Protein AF-A0A3S0F2X6-F1 (afdb_monomer_lite)

Secondary structure (DSSP, 8-state):
-HHHHHHHHHHHHHHTT--HHHHHHHHHHHHHHHHHHHHHHHHHHHHHHHHHHHHHTTT--HHHHHHHHHHHHHHHHHHIIIIIIHHHHHHHTTTTTT-HHHHHHHHHHHHHHHHHHHHHHHHHHHHHHGGGGS------

Structure (mmCIF, N/CA/C/O backbone):
data_AF-A0A3S0F2X6-F1
#
_entry.id   AF-A0A3S0F2X6-F1
#
loop_
_atom_site.group_PDB
_atom_site.id
_atom_site.type_symbol
_atom_site.label_atom_id
_atom_site.label_alt_id
_atom_site.label_comp_id
_atom_site.label_asym_id
_atom_site.label_entity_id
_atom_site.label_seq_id
_atom_site.pdbx_PDB_ins_code
_atom_site.Cartn_x
_atom_site.Cartn_y
_atom_site.Cartn_z
_atom_site.occupancy
_atom_site.B_iso_or_equiv
_atom_site.auth_seq_id
_atom_site.auth_comp_id
_atom_site.auth_asym_id
_atom_site.auth_atom_id
_atom_site.pdbx_PDB_model_num
ATOM 1 N N . MET A 1 1 ? -11.491 -1.424 -9.162 1.00 35.75 1 MET A N 1
ATOM 2 C CA . MET A 1 1 ? -12.808 -1.446 -8.481 1.00 35.75 1 MET A CA 1
ATOM 3 C C . MET A 1 1 ? -12.723 -1.666 -6.968 1.00 35.75 1 MET A C 1
ATOM 5 O O . MET A 1 1 ? -13.351 -0.893 -6.265 1.00 35.75 1 MET A O 1
ATOM 9 N N . ILE A 1 2 ? -11.942 -2.626 -6.446 1.00 36.25 2 ILE A N 1
ATOM 10 C CA . ILE A 1 2 ? -11.883 -2.947 -4.993 1.00 36.25 2 ILE A CA 1
ATOM 11 C C . ILE A 1 2 ? -11.462 -1.747 -4.126 1.00 36.25 2 ILE A C 1
ATOM 13 O O . ILE A 1 2 ? -12.104 -1.409 -3.144 1.00 36.25 2 ILE A O 1
ATOM 17 N N . VAL A 1 3 ? -10.424 -1.044 -4.554 1.00 40.50 3 VAL A N 1
ATOM 18 C CA . VAL A 1 3 ? -9.932 0.209 -3.970 1.00 40.50 3 VAL A CA 1
ATOM 19 C C . VAL A 1 3 ? -11.003 1.286 -3.812 1.00 40.50 3 VAL A C 1
ATOM 21 O O . VAL A 1 3 ? -11.145 1.914 -2.766 1.00 40.50 3 VAL A O 1
ATOM 24 N N . PHE A 1 4 ? -11.719 1.527 -4.910 1.00 41.69 4 PHE A N 1
ATOM 25 C CA . PHE A 1 4 ? -12.710 2.582 -4.989 1.00 41.69 4 PHE A CA 1
ATOM 26 C C . PHE A 1 4 ? -13.882 2.183 -4.099 1.00 41.69 4 PHE A C 1
ATOM 28 O O . PHE A 1 4 ? -14.366 3.006 -3.336 1.00 41.69 4 PHE A O 1
ATOM 35 N N . ALA A 1 5 ? -14.243 0.895 -4.085 1.00 41.25 5 ALA A N 1
ATOM 36 C CA . ALA A 1 5 ? -15.240 0.352 -3.177 1.00 41.25 5 ALA A CA 1
ATOM 37 C C . ALA A 1 5 ? -14.876 0.599 -1.705 1.00 41.25 5 ALA A C 1
ATOM 39 O O . ALA A 1 5 ? -15.726 1.074 -0.972 1.00 41.25 5 ALA A O 1
ATOM 40 N N . VAL A 1 6 ? -13.629 0.394 -1.270 1.00 49.16 6 VAL A N 1
ATOM 41 C CA . VAL A 1 6 ? -13.231 0.604 0.137 1.00 49.16 6 VAL A CA 1
ATOM 42 C C . VAL A 1 6 ? -13.306 2.078 0.563 1.00 49.16 6 VAL A C 1
ATOM 44 O O . VAL A 1 6 ? -13.869 2.378 1.615 1.00 49.16 6 VAL A O 1
ATOM 47 N N . ILE A 1 7 ? -12.810 3.008 -0.262 1.00 52.78 7 ILE A N 1
ATOM 48 C CA . ILE A 1 7 ? -12.891 4.456 0.025 1.00 52.78 7 ILE A CA 1
ATOM 49 C C . ILE A 1 7 ? -14.352 4.934 0.008 1.00 52.78 7 ILE A C 1
ATOM 51 O O . ILE A 1 7 ? -14.772 5.728 0.852 1.00 52.78 7 ILE A O 1
ATOM 55 N N . THR A 1 8 ? -15.149 4.418 -0.930 1.00 51.25 8 THR A N 1
ATOM 56 C CA . THR A 1 8 ? -16.564 4.789 -1.069 1.00 51.25 8 THR A CA 1
ATOM 57 C C . THR A 1 8 ? -17.417 4.169 0.042 1.00 51.25 8 THR A C 1
ATOM 59 O O . THR A 1 8 ? -18.342 4.818 0.511 1.00 51.25 8 THR A O 1
ATOM 62 N N . LEU A 1 9 ? -17.089 2.968 0.534 1.00 53.81 9 LEU A N 1
ATOM 63 C CA . LEU A 1 9 ? -17.823 2.281 1.605 1.00 53.81 9 LEU A CA 1
ATOM 64 C C . LEU A 1 9 ? -17.685 2.980 2.962 1.00 53.81 9 LEU A C 1
ATOM 66 O O . LEU A 1 9 ? -18.666 3.062 3.695 1.00 53.81 9 LEU A O 1
ATOM 70 N N . VAL A 1 10 ? -16.512 3.531 3.292 1.00 53.34 10 VAL A N 1
ATOM 71 C CA . VAL A 1 10 ? -16.318 4.270 4.554 1.00 53.34 10 VAL A CA 1
ATOM 72 C C . VAL A 1 10 ? -17.007 5.636 4.512 1.00 53.34 10 VAL A C 1
ATOM 74 O O . VAL A 1 10 ? -17.666 6.020 5.482 1.00 53.34 10 VAL A O 1
ATOM 77 N N . ARG A 1 11 ? -16.924 6.352 3.380 1.00 57.66 11 ARG A N 1
ATOM 78 C CA . ARG A 1 11 ? -17.678 7.603 3.180 1.00 57.66 11 ARG A CA 1
ATOM 79 C C . ARG A 1 11 ? -19.188 7.362 3.205 1.00 57.66 11 ARG A C 1
ATOM 81 O O . ARG A 1 11 ? -19.882 8.033 3.959 1.00 57.66 11 ARG A O 1
ATOM 88 N N . ALA A 1 12 ? -19.669 6.337 2.502 1.00 56.53 12 ALA A N 1
ATOM 89 C CA . ALA A 1 12 ? -21.082 5.962 2.486 1.00 56.53 12 ALA A CA 1
ATOM 90 C C . ALA A 1 12 ? -21.596 5.492 3.861 1.00 56.53 12 ALA A C 1
ATOM 92 O O . ALA A 1 12 ? -22.743 5.757 4.208 1.00 56.53 12 ALA A O 1
ATOM 93 N N . ALA A 1 13 ? -20.772 4.815 4.672 1.00 56.06 13 ALA A N 1
ATOM 94 C CA . ALA A 1 13 ? -21.151 4.418 6.031 1.00 56.06 13 ALA A CA 1
ATOM 95 C C . ALA A 1 13 ? -21.271 5.627 6.976 1.00 56.06 13 ALA A C 1
ATOM 97 O O . ALA A 1 13 ? -22.218 5.695 7.760 1.00 56.06 13 ALA A O 1
ATOM 98 N N . LYS A 1 14 ? -20.365 6.610 6.856 1.00 59.34 14 LYS A N 1
ATOM 99 C CA . LYS A 1 14 ? -20.466 7.888 7.581 1.00 59.34 14 LYS A CA 1
ATOM 100 C C . LYS A 1 14 ? -21.695 8.696 7.165 1.00 59.34 14 LYS A C 1
ATOM 102 O O . LYS A 1 14 ? -22.380 9.228 8.031 1.00 59.34 14 LYS A O 1
ATOM 107 N N . GLU A 1 15 ? -21.997 8.755 5.870 1.00 62.97 15 GLU A N 1
ATOM 108 C CA . GLU A 1 15 ? -23.177 9.456 5.340 1.00 62.97 15 GLU A CA 1
ATOM 109 C C . GLU A 1 15 ? -24.502 8.819 5.789 1.00 62.97 15 GLU A C 1
ATOM 111 O O . GLU A 1 15 ? -25.507 9.512 5.913 1.00 62.97 15 GLU A O 1
ATOM 116 N N . LYS A 1 16 ? -24.502 7.518 6.103 1.00 62.34 16 LYS A N 1
ATOM 117 C CA . LY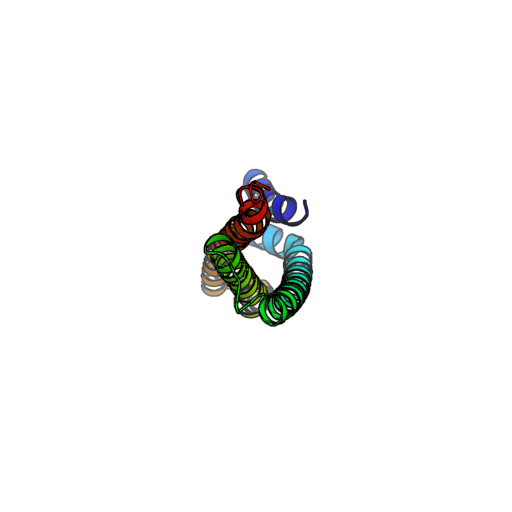S A 1 16 ? -25.659 6.791 6.651 1.00 62.34 16 LYS A CA 1
ATOM 118 C C . LYS A 1 16 ? -25.778 6.848 8.181 1.00 62.34 16 LYS A C 1
ATOM 120 O O . LYS A 1 16 ? -26.646 6.181 8.736 1.00 62.34 16 LYS A O 1
ATOM 125 N N . GLY A 1 17 ? -24.920 7.605 8.868 1.00 66.38 17 GLY A N 1
ATOM 126 C CA . GLY A 1 17 ? -24.958 7.749 10.328 1.00 66.38 17 GLY A CA 1
ATOM 127 C C . GLY A 1 17 ? -24.455 6.530 11.111 1.00 66.38 17 GLY A C 1
ATOM 128 O O . GLY A 1 17 ? -24.685 6.450 12.316 1.00 66.38 17 GLY A O 1
ATOM 129 N N . ILE A 1 18 ? -23.765 5.584 10.462 1.00 70.56 18 ILE A N 1
ATOM 130 C CA . ILE A 1 18 ? -23.212 4.402 11.137 1.00 70.56 18 ILE A CA 1
ATOM 131 C C . ILE A 1 18 ? -22.013 4.835 11.999 1.00 70.56 18 ILE A C 1
ATOM 133 O O . ILE A 1 18 ? -21.121 5.531 11.494 1.00 70.56 18 ILE A O 1
ATOM 137 N N . PRO A 1 19 ? -21.930 4.415 13.276 1.00 74.44 19 PRO A N 1
ATOM 138 C CA . PRO A 1 19 ? -20.773 4.690 14.117 1.00 74.44 19 PRO A CA 1
ATOM 139 C C . PRO A 1 19 ? -19.468 4.230 13.454 1.00 74.44 19 PRO A C 1
ATOM 141 O O . PRO A 1 19 ? -19.359 3.106 12.965 1.00 74.44 19 PRO A O 1
ATOM 144 N N . VAL A 1 20 ? -18.442 5.087 13.478 1.00 67.56 20 VAL A N 1
ATOM 145 C CA . VAL A 1 20 ? -17.145 4.844 12.810 1.00 67.56 20 VAL A CA 1
ATOM 146 C C . VAL A 1 20 ? -16.528 3.502 13.211 1.00 67.56 20 VAL A C 1
ATOM 148 O O . VAL A 1 20 ? -15.990 2.799 12.362 1.00 67.56 20 VAL A O 1
ATOM 151 N N . ALA A 1 21 ? -16.660 3.112 14.480 1.00 71.50 21 ALA A N 1
ATOM 152 C CA . ALA A 1 21 ? -16.159 1.837 14.983 1.00 71.50 21 ALA A CA 1
ATOM 153 C C . ALA A 1 21 ? -16.852 0.618 14.346 1.00 71.50 21 ALA A C 1
ATOM 155 O O . ALA A 1 21 ? -16.212 -0.393 14.066 1.00 71.50 21 ALA A O 1
ATOM 156 N N . GLU A 1 22 ? -18.156 0.707 14.090 1.00 75.81 22 GLU A N 1
ATOM 157 C CA . GLU A 1 22 ? -18.930 -0.364 13.461 1.00 75.81 22 GLU A CA 1
ATOM 158 C C . GLU A 1 22 ? -18.626 -0.452 11.962 1.00 75.81 22 GLU A C 1
ATOM 160 O O . GLU A 1 22 ? -18.352 -1.533 11.437 1.00 75.81 22 GLU A O 1
ATOM 165 N N . ALA A 1 23 ? -18.540 0.699 11.293 1.00 72.50 23 ALA A N 1
ATOM 166 C CA . ALA A 1 23 ? -18.099 0.779 9.905 1.00 72.50 23 ALA A CA 1
ATOM 167 C C . ALA A 1 23 ? -16.668 0.239 9.719 1.00 72.50 23 ALA A C 1
ATOM 169 O O . ALA A 1 23 ? -16.404 -0.488 8.759 1.00 72.50 23 ALA A O 1
ATOM 170 N N . ALA A 1 24 ? -15.747 0.557 10.632 1.00 73.94 24 ALA A N 1
ATOM 171 C CA . ALA A 1 24 ? -14.370 0.072 10.598 1.00 73.94 24 ALA A CA 1
ATOM 172 C C . ALA A 1 24 ? -14.300 -1.452 10.749 1.00 73.94 24 ALA A C 1
ATOM 174 O O . ALA A 1 24 ? -13.612 -2.109 9.971 1.00 73.94 24 ALA A O 1
ATOM 175 N N . MET A 1 25 ? -15.051 -2.029 11.690 1.00 79.19 25 MET A N 1
ATOM 176 C CA . MET A 1 25 ? -15.080 -3.479 11.894 1.00 79.19 25 MET A CA 1
ATOM 177 C C . MET A 1 25 ? -15.681 -4.236 10.708 1.00 79.19 25 MET A C 1
ATOM 179 O O . MET A 1 25 ? -15.123 -5.251 10.295 1.00 79.19 25 MET A O 1
ATOM 183 N N . ASN A 1 26 ? -16.760 -3.722 10.114 1.00 80.12 26 ASN A N 1
ATOM 184 C CA . ASN A 1 26 ? -17.405 -4.362 8.965 1.00 80.12 26 ASN A CA 1
ATOM 185 C C . ASN A 1 26 ? -16.525 -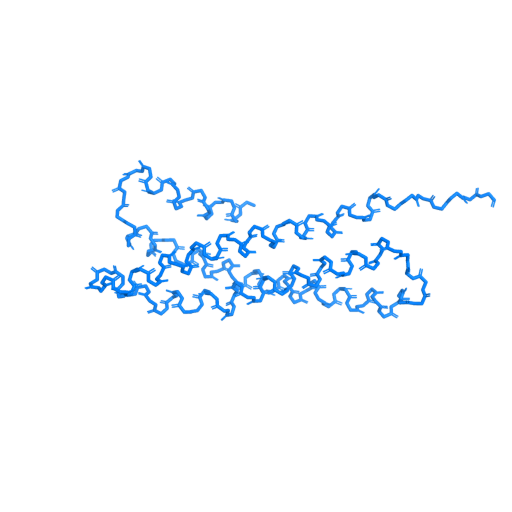4.331 7.704 1.00 80.12 26 ASN A C 1
ATOM 187 O O . ASN A 1 26 ? -16.562 -5.258 6.898 1.00 80.12 26 ASN A O 1
ATOM 191 N N . ASN A 1 27 ? -15.703 -3.289 7.538 1.00 76.88 27 ASN A N 1
ATOM 192 C CA . ASN A 1 27 ? -14.832 -3.131 6.369 1.00 76.88 27 ASN A CA 1
ATOM 193 C C . ASN A 1 27 ? -13.402 -3.658 6.579 1.00 76.88 27 ASN A C 1
ATOM 195 O O . ASN A 1 27 ? -12.666 -3.831 5.603 1.00 76.88 27 ASN A O 1
ATOM 199 N N . ALA A 1 28 ? -12.996 -3.938 7.820 1.00 79.56 28 ALA A N 1
ATOM 200 C CA . ALA A 1 28 ? -11.647 -4.392 8.149 1.00 79.56 28 ALA A CA 1
ATOM 201 C C . ALA A 1 28 ? -11.186 -5.622 7.345 1.00 79.56 28 ALA A C 1
ATOM 203 O O . ALA A 1 28 ? -10.068 -5.580 6.824 1.00 79.56 28 ALA A O 1
ATOM 204 N N . PRO A 1 29 ? -11.998 -6.685 7.155 1.00 81.94 29 PRO A N 1
ATOM 205 C CA . PRO A 1 29 ? -11.579 -7.837 6.354 1.00 81.94 29 PRO A CA 1
ATOM 206 C C . PRO A 1 29 ? -11.244 -7.468 4.904 1.00 81.94 29 PRO A C 1
ATOM 208 O O . PRO A 1 29 ? -10.261 -7.955 4.349 1.00 81.94 29 PRO A O 1
ATOM 211 N N . ILE A 1 30 ? -12.021 -6.564 4.298 1.00 81.12 30 ILE A N 1
ATOM 212 C CA . ILE A 1 30 ? -11.796 -6.103 2.922 1.00 81.12 30 ILE A CA 1
ATOM 213 C C . ILE A 1 30 ? -10.497 -5.298 2.851 1.00 81.12 30 ILE A C 1
ATOM 215 O O . ILE A 1 30 ? -9.682 -5.522 1.958 1.00 81.12 30 ILE A O 1
ATOM 219 N N . PHE A 1 31 ? -10.285 -4.395 3.810 1.00 79.81 31 PHE A N 1
ATOM 220 C CA . PHE A 1 31 ? -9.080 -3.572 3.892 1.00 79.81 31 PHE A CA 1
ATOM 221 C C . PHE A 1 31 ? -7.807 -4.423 4.045 1.00 79.81 31 PHE A C 1
ATOM 223 O O . PHE A 1 31 ? -6.813 -4.179 3.364 1.00 79.81 31 PHE A O 1
ATOM 230 N N . ILE A 1 32 ? -7.865 -5.471 4.874 1.00 85.44 32 ILE A N 1
ATOM 231 C CA . ILE A 1 32 ? -6.762 -6.420 5.090 1.00 85.44 32 ILE A CA 1
ATOM 232 C C . ILE A 1 32 ? -6.504 -7.271 3.841 1.00 85.44 32 ILE A C 1
ATOM 234 O O . ILE A 1 32 ? -5.366 -7.384 3.394 1.00 85.44 32 ILE A O 1
ATOM 238 N N . ASN A 1 33 ? -7.541 -7.849 3.233 1.00 85.69 33 ASN A N 1
ATOM 239 C CA . ASN A 1 33 ? -7.366 -8.637 2.010 1.00 85.69 33 ASN A CA 1
ATOM 240 C C . ASN A 1 33 ? -6.790 -7.782 0.879 1.00 85.69 33 ASN A C 1
ATOM 242 O O . ASN A 1 33 ? -5.899 -8.218 0.149 1.00 85.69 33 ASN A O 1
ATOM 246 N N . PHE A 1 34 ? -7.259 -6.539 0.766 1.00 84.62 34 PHE A N 1
ATOM 247 C CA . PHE A 1 34 ? -6.731 -5.599 -0.204 1.00 84.62 34 PHE A CA 1
ATOM 248 C C . PHE A 1 34 ? -5.247 -5.298 0.033 1.00 84.62 34 PHE A C 1
ATOM 250 O O . PHE A 1 34 ? -4.489 -5.243 -0.931 1.00 84.62 34 PHE A O 1
ATOM 257 N N . SER A 1 35 ? -4.804 -5.158 1.286 1.00 89.19 35 SER A N 1
ATOM 258 C CA . SER A 1 35 ? -3.388 -4.928 1.579 1.00 89.19 35 SER A CA 1
ATOM 259 C C . SER A 1 35 ? -2.508 -6.107 1.168 1.00 89.19 35 SER A C 1
ATOM 261 O O . SER A 1 35 ? -1.458 -5.918 0.566 1.00 89.19 35 SER A O 1
ATOM 263 N N . VAL A 1 36 ? -2.953 -7.341 1.405 1.00 90.12 36 VAL A N 1
ATOM 264 C CA . VAL A 1 36 ? -2.218 -8.535 0.960 1.00 90.12 36 VAL A CA 1
ATOM 265 C C . VAL A 1 36 ? -2.090 -8.564 -0.566 1.00 90.12 36 VAL A C 1
ATOM 267 O O . VAL A 1 36 ? -0.999 -8.785 -1.091 1.00 90.12 36 VAL A O 1
ATOM 270 N N . ILE A 1 37 ? -3.181 -8.280 -1.284 1.00 89.31 37 ILE A N 1
ATOM 271 C CA . ILE A 1 37 ? -3.177 -8.217 -2.752 1.00 89.31 37 ILE A CA 1
ATOM 272 C C . ILE A 1 37 ? -2.256 -7.094 -3.244 1.00 89.31 37 ILE A C 1
ATOM 274 O O . ILE A 1 37 ? -1.450 -7.317 -4.144 1.00 89.31 37 ILE A O 1
ATOM 278 N N . ALA A 1 38 ? -2.337 -5.904 -2.645 1.00 86.69 38 ALA A N 1
ATOM 279 C CA . ALA A 1 38 ? -1.497 -4.766 -3.006 1.00 86.69 38 ALA A CA 1
ATOM 280 C C . ALA A 1 38 ? -0.006 -5.093 -2.842 1.00 86.69 38 ALA A C 1
ATOM 282 O O . ALA A 1 38 ? 0.789 -4.780 -3.728 1.00 86.69 38 ALA A O 1
ATOM 283 N N . LEU A 1 39 ? 0.368 -5.777 -1.756 1.00 92.06 39 LEU A N 1
ATOM 284 C CA . LEU A 1 39 ? 1.737 -6.235 -1.542 1.00 92.06 39 LEU A CA 1
ATOM 285 C C . LEU A 1 39 ? 2.171 -7.260 -2.594 1.00 92.06 39 LEU A C 1
ATOM 287 O O . LEU A 1 39 ? 3.246 -7.110 -3.169 1.00 92.06 39 LEU A O 1
ATOM 291 N N . ALA A 1 40 ? 1.340 -8.265 -2.886 1.00 92.25 40 ALA A N 1
ATOM 292 C CA . ALA A 1 40 ? 1.641 -9.272 -3.903 1.00 92.25 40 ALA A CA 1
ATOM 293 C C . ALA A 1 40 ? 1.839 -8.640 -5.293 1.00 92.25 40 ALA A C 1
ATOM 295 O O . ALA A 1 40 ? 2.815 -8.939 -5.983 1.00 92.25 40 ALA A O 1
ATOM 296 N N . CYS A 1 41 ? 0.966 -7.703 -5.678 1.00 88.69 41 CYS A N 1
ATOM 297 C CA . CYS A 1 41 ? 1.117 -6.924 -6.906 1.00 88.69 41 CYS A CA 1
ATOM 298 C C . CYS A 1 41 ? 2.388 -6.063 -6.888 1.00 88.69 41 CYS A C 1
ATOM 300 O O . CYS A 1 41 ? 3.082 -5.994 -7.899 1.00 88.69 41 CYS A O 1
ATOM 302 N N . GLY A 1 42 ? 2.720 -5.440 -5.754 1.00 90.69 42 GLY A N 1
ATOM 303 C CA . GLY A 1 42 ? 3.952 -4.669 -5.583 1.00 90.69 42 GLY A CA 1
ATOM 304 C C . GLY A 1 42 ? 5.211 -5.522 -5.762 1.00 90.69 42 GLY A C 1
ATOM 305 O O . GLY A 1 42 ? 6.134 -5.114 -6.460 1.00 90.69 42 GLY A O 1
ATOM 306 N N . VAL A 1 43 ? 5.234 -6.736 -5.206 1.00 92.38 43 VAL A N 1
ATOM 307 C CA . VAL A 1 43 ? 6.333 -7.694 -5.409 1.00 92.38 43 VAL A CA 1
ATOM 308 C C . VAL A 1 43 ? 6.435 -8.102 -6.880 1.00 92.38 43 VAL A C 1
ATOM 310 O O . VAL A 1 43 ? 7.526 -8.072 -7.447 1.00 92.38 43 VAL A O 1
ATOM 313 N N . GLY A 1 44 ? 5.309 -8.423 -7.524 1.00 92.81 44 GLY A N 1
ATOM 314 C CA . GLY A 1 44 ? 5.279 -8.746 -8.953 1.00 92.81 44 GLY A CA 1
ATOM 315 C C . GLY A 1 44 ? 5.802 -7.603 -9.829 1.00 92.81 44 GLY A C 1
ATOM 316 O O . GLY A 1 44 ? 6.629 -7.834 -10.711 1.00 92.81 44 GLY A O 1
ATOM 317 N N . LEU A 1 45 ? 5.383 -6.366 -9.542 1.00 90.56 45 LEU A N 1
ATOM 318 C CA . LEU A 1 45 ? 5.881 -5.165 -10.214 1.00 90.56 45 LEU A CA 1
ATOM 319 C C . LEU A 1 45 ? 7.391 -5.008 -10.010 1.00 90.56 45 LEU A C 1
ATOM 321 O O . LEU A 1 45 ? 8.111 -4.813 -10.981 1.00 90.56 45 LEU A O 1
ATOM 325 N N . LEU A 1 46 ? 7.893 -5.157 -8.782 1.00 92.56 46 LEU A N 1
ATOM 326 C CA . LEU A 1 46 ? 9.324 -5.044 -8.493 1.00 92.56 46 LEU A CA 1
ATOM 327 C C . LEU A 1 46 ? 10.161 -6.054 -9.291 1.00 92.56 46 LEU A C 1
ATOM 329 O O . LEU A 1 46 ? 11.204 -5.691 -9.833 1.00 92.56 46 LEU A O 1
ATOM 333 N N . ILE A 1 47 ? 9.698 -7.304 -9.395 1.00 93.31 47 ILE A N 1
ATOM 334 C CA . ILE A 1 47 ? 10.359 -8.342 -10.198 1.00 93.31 47 ILE A CA 1
ATOM 335 C C . ILE A 1 47 ? 10.356 -7.950 -11.680 1.00 93.31 47 ILE A C 1
ATOM 337 O O . ILE A 1 47 ? 11.396 -8.023 -12.335 1.00 93.31 47 ILE A O 1
ATOM 341 N N . ALA A 1 48 ? 9.212 -7.505 -12.208 1.00 89.81 48 ALA A N 1
ATOM 342 C CA . ALA A 1 48 ? 9.100 -7.070 -13.598 1.00 89.81 48 ALA A CA 1
ATOM 343 C C . ALA A 1 48 ? 10.046 -5.897 -13.908 1.00 89.81 48 ALA A C 1
ATOM 345 O O . ALA A 1 48 ? 10.761 -5.932 -14.912 1.00 89.81 48 ALA A O 1
ATOM 346 N N . GLU A 1 49 ? 10.119 -4.904 -13.017 1.00 89.50 49 GLU A N 1
ATOM 347 C CA . GLU A 1 49 ? 11.038 -3.773 -13.154 1.00 89.50 49 GLU A CA 1
ATOM 348 C C . GLU A 1 49 ? 12.504 -4.187 -13.057 1.00 89.50 49 GLU A C 1
ATOM 350 O O . GLU A 1 49 ? 13.330 -3.686 -13.815 1.00 89.50 49 GLU A O 1
ATOM 355 N N . ALA A 1 50 ? 12.845 -5.123 -12.170 1.00 91.62 50 ALA A N 1
ATOM 356 C CA . ALA A 1 50 ? 14.206 -5.633 -12.055 1.00 91.62 50 ALA A CA 1
ATOM 357 C C . ALA A 1 50 ? 14.655 -6.352 -13.339 1.00 91.62 50 ALA A C 1
ATOM 359 O O . ALA A 1 50 ? 15.781 -6.151 -13.800 1.00 91.62 50 ALA A O 1
ATOM 360 N N . LEU A 1 51 ? 13.769 -7.151 -13.946 1.00 92.44 51 LEU A N 1
ATOM 361 C CA . LEU A 1 51 ? 14.032 -7.822 -15.220 1.00 92.44 51 LEU A CA 1
ATOM 362 C C . LEU A 1 51 ? 14.179 -6.824 -16.375 1.00 92.44 51 LEU A C 1
ATOM 364 O O . LEU A 1 51 ? 15.088 -6.971 -17.194 1.00 92.44 51 LEU A O 1
ATOM 368 N N . ASP A 1 52 ? 13.314 -5.810 -16.442 1.00 88.31 52 ASP A N 1
ATOM 369 C CA . ASP A 1 52 ? 13.406 -4.759 -17.459 1.00 88.31 52 ASP A CA 1
ATOM 370 C C . ASP A 1 52 ? 14.685 -3.928 -17.295 1.00 88.31 52 ASP A C 1
ATOM 372 O O . ASP A 1 52 ? 15.420 -3.710 -18.258 1.00 88.31 52 ASP A O 1
ATOM 376 N N . PHE A 1 53 ? 15.018 -3.543 -16.062 1.00 89.88 53 PHE A N 1
ATOM 377 C CA . PHE A 1 53 ? 16.253 -2.838 -15.743 1.00 89.88 53 PHE A CA 1
ATOM 378 C C . PHE A 1 53 ? 17.485 -3.649 -16.149 1.00 89.88 53 PHE A C 1
ATOM 380 O O . PHE A 1 53 ? 18.377 -3.124 -16.815 1.00 89.88 53 PHE A O 1
ATOM 387 N N . ALA A 1 54 ? 17.537 -4.940 -15.811 1.00 91.25 54 ALA A N 1
ATOM 388 C CA . ALA A 1 54 ? 18.659 -5.803 -16.169 1.00 91.25 54 ALA A CA 1
ATOM 389 C C . ALA A 1 54 ? 18.893 -5.862 -17.690 1.00 91.25 54 ALA A C 1
ATOM 391 O O . ALA A 1 54 ? 20.046 -5.855 -18.123 1.00 91.25 54 ALA A O 1
ATOM 392 N N . LYS A 1 55 ? 17.813 -5.860 -18.486 1.00 88.75 55 LYS A N 1
ATOM 393 C CA . LYS A 1 55 ? 17.865 -5.893 -19.956 1.00 88.75 55 LYS A CA 1
ATOM 394 C C . LYS A 1 55 ? 18.183 -4.535 -20.584 1.00 88.75 55 LYS A C 1
ATOM 396 O O . LYS A 1 55 ? 18.889 -4.486 -21.585 1.00 88.75 55 LYS A O 1
ATOM 401 N N . ASN A 1 56 ? 17.683 -3.441 -20.008 1.00 85.31 56 ASN A N 1
ATOM 402 C CA . ASN A 1 56 ? 17.639 -2.136 -20.675 1.00 85.31 56 ASN A CA 1
ATOM 403 C C . ASN A 1 56 ? 18.495 -1.038 -20.012 1.00 85.31 56 ASN A C 1
ATOM 405 O O . ASN A 1 56 ? 18.569 0.071 -20.545 1.00 85.31 56 ASN A O 1
ATOM 409 N N . LYS A 1 57 ? 19.180 -1.306 -18.887 1.00 82.06 57 LYS A N 1
ATOM 410 C CA . LYS A 1 57 ? 19.940 -0.300 -18.103 1.00 82.06 57 LYS A CA 1
ATOM 411 C C . LYS A 1 57 ? 20.932 0.552 -18.901 1.00 82.06 57 LYS A C 1
ATOM 413 O O . LYS A 1 57 ? 21.094 1.729 -18.587 1.00 82.06 57 LYS A O 1
ATOM 418 N N . THR A 1 58 ? 21.582 -0.005 -19.921 1.00 80.19 58 THR A N 1
ATOM 419 C CA . THR A 1 58 ? 22.619 0.682 -20.713 1.00 80.19 58 THR A CA 1
ATOM 420 C C . THR A 1 58 ? 22.056 1.625 -21.776 1.00 80.19 58 THR A C 1
ATOM 422 O O . THR A 1 58 ? 22.709 2.609 -22.112 1.00 80.19 58 THR A O 1
ATOM 425 N N . HIS A 1 59 ? 20.839 1.381 -22.270 1.00 77.31 59 HIS A N 1
ATOM 426 C CA . HIS A 1 59 ? 20.225 2.153 -23.363 1.00 77.31 59 HIS A CA 1
ATOM 427 C C . HIS A 1 59 ? 18.906 2.831 -22.963 1.00 77.31 59 HIS A C 1
ATOM 429 O O . HIS A 1 59 ? 18.164 3.324 -23.816 1.00 77.31 59 HIS A O 1
ATOM 435 N N . ALA A 1 60 ? 18.602 2.876 -21.665 1.00 79.12 60 ALA A N 1
ATOM 436 C CA . ALA A 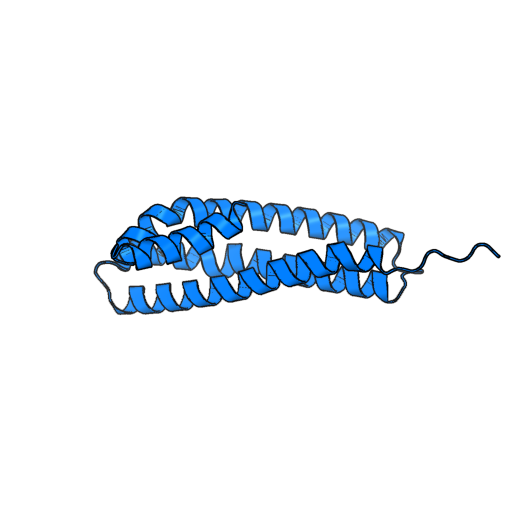1 60 ? 17.354 3.426 -21.162 1.00 79.12 60 ALA A CA 1
ATOM 437 C C . ALA A 1 60 ? 17.247 4.939 -21.385 1.00 79.12 60 ALA A C 1
ATOM 439 O O . ALA A 1 60 ? 18.070 5.733 -20.912 1.00 79.12 60 ALA A O 1
ATOM 440 N N . SER A 1 61 ? 16.166 5.342 -22.053 1.00 84.88 61 SER A N 1
ATOM 441 C CA . SER A 1 61 ? 15.796 6.746 -22.217 1.00 84.88 61 SER A CA 1
ATOM 442 C C . SER A 1 61 ? 15.390 7.381 -20.878 1.00 84.88 61 SER A C 1
ATOM 444 O O . SER A 1 61 ? 15.081 6.691 -19.903 1.00 84.88 61 SER A O 1
ATOM 446 N N . LYS A 1 62 ? 15.342 8.720 -20.824 1.00 85.62 62 LYS A N 1
ATOM 447 C CA . LYS A 1 62 ? 14.869 9.453 -19.632 1.00 85.62 62 LYS A CA 1
ATOM 448 C C . LYS A 1 62 ? 13.457 9.020 -19.205 1.00 85.62 62 LYS A C 1
ATOM 450 O O . LYS A 1 62 ? 13.199 8.910 -18.012 1.00 85.62 62 LYS A O 1
ATOM 455 N N . LEU A 1 63 ? 12.578 8.721 -20.167 1.00 85.25 63 LEU A N 1
ATOM 456 C CA . LEU A 1 63 ? 11.216 8.243 -19.905 1.00 85.25 63 LEU A CA 1
ATOM 457 C C . LEU A 1 63 ? 11.200 6.842 -19.285 1.00 85.25 63 LEU A C 1
ATOM 459 O O . LEU A 1 63 ? 10.458 6.611 -18.337 1.00 85.25 63 LEU A O 1
ATOM 463 N N . VAL A 1 64 ? 12.061 5.933 -19.754 1.00 85.75 64 VAL A N 1
ATOM 464 C CA . VAL A 1 64 ? 12.201 4.589 -19.165 1.00 85.75 64 VAL A CA 1
ATOM 465 C C . VAL A 1 64 ? 12.711 4.680 -17.724 1.00 85.75 64 VAL A C 1
ATOM 467 O O . VAL A 1 64 ? 12.167 4.036 -16.834 1.00 85.75 64 VAL A O 1
ATOM 470 N N . LYS A 1 65 ? 13.68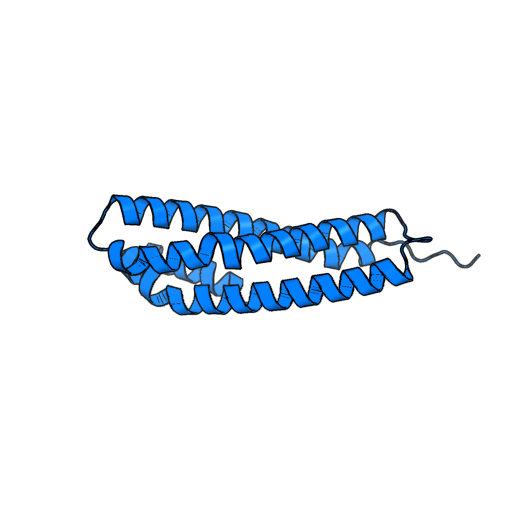2 5.560 -17.452 1.00 87.94 65 LYS A N 1
ATOM 471 C CA . LYS A 1 65 ? 14.161 5.802 -16.081 1.00 87.94 65 LYS A CA 1
ATOM 472 C C . LYS A 1 65 ? 13.070 6.389 -15.176 1.00 87.94 65 LYS A C 1
ATOM 474 O O . LYS A 1 65 ? 12.932 5.959 -14.035 1.00 87.94 65 LYS A O 1
ATOM 479 N N . ALA A 1 66 ? 12.265 7.328 -15.679 1.00 87.38 66 ALA A N 1
ATOM 480 C CA . ALA A 1 66 ? 11.124 7.873 -14.939 1.00 87.38 66 ALA A CA 1
ATOM 481 C C . ALA A 1 66 ? 10.060 6.798 -14.646 1.00 87.38 66 ALA A C 1
ATOM 483 O O . ALA A 1 66 ? 9.515 6.746 -13.544 1.00 87.38 66 ALA A O 1
ATOM 484 N N . ARG A 1 67 ? 9.810 5.890 -15.597 1.00 88.75 67 ARG A N 1
ATOM 485 C CA . ARG A 1 67 ? 8.924 4.731 -15.422 1.00 88.75 67 ARG A CA 1
ATOM 486 C C . ARG A 1 67 ? 9.411 3.801 -14.305 1.00 88.75 67 ARG A C 1
ATOM 488 O O . ARG A 1 67 ? 8.622 3.393 -13.459 1.00 88.75 67 ARG A O 1
ATOM 495 N N . TRP A 1 68 ? 10.713 3.525 -14.242 1.00 89.06 68 TRP A N 1
ATOM 496 C CA . TRP A 1 68 ? 11.302 2.741 -13.150 1.00 89.06 68 TRP A CA 1
ATOM 497 C C . TRP A 1 68 ? 11.116 3.414 -11.792 1.00 89.06 68 TRP A C 1
ATOM 499 O O . TRP A 1 68 ? 10.661 2.777 -10.848 1.00 89.06 68 TRP A O 1
ATOM 509 N N . ILE A 1 69 ? 11.399 4.716 -11.697 1.00 91.00 69 ILE A N 1
ATOM 510 C CA . ILE A 1 69 ? 11.249 5.474 -10.446 1.00 91.00 69 ILE A CA 1
ATOM 511 C C . ILE A 1 69 ? 9.790 5.476 -9.978 1.00 91.00 69 ILE A C 1
ATOM 513 O O . ILE A 1 69 ? 9.511 5.184 -8.818 1.00 91.00 69 ILE A O 1
ATOM 517 N N . THR A 1 70 ? 8.848 5.771 -10.875 1.00 88.75 70 THR A N 1
ATOM 518 C CA . THR A 1 70 ? 7.414 5.782 -10.542 1.00 88.75 70 THR A CA 1
ATOM 519 C C . THR A 1 70 ? 6.919 4.398 -10.110 1.00 88.75 70 THR A C 1
ATOM 521 O O . THR A 1 70 ? 6.150 4.283 -9.154 1.00 88.75 70 THR A O 1
ATOM 524 N N . SER A 1 71 ? 7.439 3.330 -10.715 1.00 87.38 71 SER A N 1
ATOM 525 C CA . SER A 1 71 ? 7.153 1.954 -10.295 1.00 87.38 71 SER A CA 1
ATOM 526 C C . SER A 1 71 ? 7.722 1.644 -8.910 1.00 87.38 71 SER A C 1
ATOM 528 O O . SER A 1 71 ? 7.002 1.123 -8.065 1.00 87.38 71 SER A O 1
ATOM 530 N N . LEU A 1 72 ? 8.965 2.042 -8.619 1.00 92.06 72 LEU A N 1
ATOM 531 C CA . LEU A 1 72 ? 9.566 1.869 -7.291 1.00 92.06 72 LEU A CA 1
ATOM 532 C C . LEU A 1 72 ? 8.788 2.613 -6.200 1.00 92.06 72 LEU A C 1
ATOM 534 O O . LEU A 1 72 ? 8.557 2.056 -5.129 1.00 92.06 72 LEU A O 1
ATOM 538 N N . ILE A 1 73 ? 8.329 3.837 -6.476 1.00 92.25 73 ILE A N 1
ATOM 539 C CA . ILE A 1 73 ? 7.479 4.599 -5.547 1.00 92.25 73 ILE A CA 1
ATOM 540 C C . ILE A 1 73 ? 6.151 3.868 -5.312 1.00 92.25 73 ILE A C 1
ATOM 542 O O . ILE A 1 73 ? 5.688 3.786 -4.175 1.00 92.25 73 ILE A O 1
ATOM 546 N N . THR A 1 74 ? 5.567 3.277 -6.358 1.00 90.44 74 THR A N 1
ATOM 547 C CA . THR A 1 74 ? 4.348 2.459 -6.245 1.00 90.44 74 THR A CA 1
ATOM 548 C C . THR A 1 74 ? 4.570 1.249 -5.336 1.00 90.44 74 THR A C 1
ATOM 550 O O . THR A 1 74 ? 3.768 1.002 -4.437 1.00 90.44 74 THR A O 1
ATOM 553 N N . VAL A 1 75 ? 5.681 0.526 -5.516 1.00 91.94 75 VAL A N 1
ATOM 554 C CA . VAL A 1 75 ? 6.052 -0.623 -4.671 1.00 91.94 75 VAL A CA 1
ATOM 555 C C . VAL A 1 75 ? 6.270 -0.192 -3.221 1.00 91.94 75 VAL A C 1
ATOM 557 O O . VAL A 1 75 ? 5.748 -0.828 -2.306 1.00 91.94 75 VAL A O 1
ATOM 560 N N . ALA A 1 76 ? 6.987 0.911 -2.997 1.00 93.56 76 ALA A N 1
ATOM 561 C CA . ALA A 1 76 ? 7.225 1.443 -1.659 1.00 93.56 76 ALA A CA 1
ATOM 562 C C . ALA A 1 76 ? 5.913 1.848 -0.963 1.00 93.56 76 ALA A C 1
ATOM 564 O O . ALA A 1 76 ? 5.721 1.555 0.220 1.00 93.56 76 ALA A O 1
ATOM 565 N N . ALA A 1 77 ? 4.980 2.465 -1.694 1.00 91.69 77 ALA A N 1
ATOM 566 C CA . ALA A 1 77 ? 3.660 2.813 -1.177 1.00 91.69 77 ALA A CA 1
ATOM 567 C C . ALA A 1 77 ? 2.826 1.563 -0.841 1.00 91.69 77 ALA A C 1
ATOM 569 O O . ALA A 1 77 ? 2.237 1.498 0.238 1.00 91.69 77 ALA A O 1
ATOM 570 N N . ALA A 1 78 ? 2.838 0.541 -1.704 1.00 90.38 78 ALA A N 1
ATOM 571 C CA . ALA A 1 78 ? 2.172 -0.737 -1.452 1.00 90.38 78 ALA A CA 1
ATOM 572 C C . ALA A 1 78 ? 2.732 -1.445 -0.208 1.00 90.38 78 ALA A C 1
ATOM 574 O O . ALA A 1 78 ? 1.966 -1.929 0.628 1.00 90.38 78 ALA A O 1
ATOM 575 N N . ALA A 1 79 ? 4.058 -1.458 -0.039 1.00 93.06 79 ALA A N 1
ATOM 576 C CA . ALA A 1 79 ? 4.712 -2.023 1.138 1.00 93.06 79 ALA A CA 1
ATOM 577 C C . ALA A 1 79 ? 4.380 -1.231 2.412 1.00 93.06 79 ALA A C 1
ATOM 579 O O . ALA A 1 79 ? 4.014 -1.823 3.425 1.00 93.06 79 ALA A O 1
ATOM 580 N N . THR A 1 80 ? 4.425 0.104 2.354 1.00 92.81 80 THR A N 1
ATOM 581 C CA . THR A 1 80 ? 4.074 0.977 3.489 1.00 92.81 80 THR A CA 1
ATOM 582 C C . THR A 1 80 ? 2.627 0.766 3.922 1.00 92.81 80 THR A C 1
ATOM 584 O O . THR A 1 80 ? 2.349 0.611 5.109 1.00 92.81 80 THR A O 1
ATOM 587 N N . PHE A 1 81 ? 1.702 0.697 2.965 1.00 90.56 81 PHE A N 1
ATOM 588 C CA . PHE A 1 81 ? 0.300 0.400 3.238 1.00 90.56 81 PHE A CA 1
ATOM 589 C C . PHE A 1 81 ? 0.142 -0.966 3.918 1.00 90.56 81 PHE A C 1
ATOM 591 O O . PHE A 1 81 ? -0.484 -1.075 4.972 1.00 90.56 81 PHE A O 1
ATOM 598 N N . SER A 1 82 ? 0.763 -1.998 3.348 1.00 91.56 82 SER A N 1
ATOM 599 C CA . SER A 1 82 ? 0.500 -3.391 3.719 1.00 91.56 82 SER A CA 1
ATOM 600 C C . SER A 1 82 ? 1.238 -3.868 4.960 1.00 91.56 82 SER A C 1
ATOM 602 O O . SER A 1 82 ? 0.723 -4.719 5.678 1.00 91.56 82 SER A O 1
ATOM 604 N N . LEU A 1 83 ? 2.428 -3.327 5.219 1.00 93.06 83 LEU A N 1
ATOM 605 C CA . LEU A 1 83 ? 3.284 -3.724 6.338 1.00 93.06 83 LEU A CA 1
ATOM 606 C C . LEU A 1 83 ? 3.330 -2.655 7.433 1.00 93.06 83 LEU A C 1
ATOM 608 O O . LEU A 1 83 ? 3.417 -2.989 8.609 1.00 93.06 83 LEU A O 1
ATOM 612 N N . GLY A 1 84 ? 3.253 -1.375 7.060 1.00 91.06 84 GLY A N 1
ATOM 613 C CA . GLY A 1 84 ? 3.395 -0.256 7.993 1.00 91.06 84 GLY A CA 1
ATOM 614 C C . GLY A 1 84 ? 2.081 0.271 8.569 1.00 91.06 84 GLY A C 1
ATOM 615 O O . GLY A 1 84 ? 2.077 0.779 9.685 1.00 91.06 84 GLY A O 1
ATOM 616 N N . ILE A 1 85 ? 0.966 0.166 7.836 1.00 90.19 85 ILE A N 1
ATOM 617 C CA . ILE A 1 85 ? -0.309 0.785 8.239 1.00 90.19 85 ILE A CA 1
ATOM 618 C C . ILE A 1 85 ? -1.356 -0.257 8.629 1.00 90.19 85 ILE A C 1
ATOM 620 O O . ILE A 1 85 ? -1.912 -0.198 9.726 1.00 90.19 85 ILE A O 1
ATOM 624 N N . VAL A 1 86 ? -1.628 -1.223 7.749 1.00 89.06 86 VAL A N 1
ATOM 625 C CA . VAL A 1 86 ? -2.722 -2.184 7.954 1.00 89.06 86 VAL A CA 1
ATOM 626 C C . VAL A 1 86 ? -2.528 -3.061 9.203 1.00 89.06 86 VAL A C 1
ATOM 628 O O . VAL A 1 86 ? -3.497 -3.205 9.952 1.00 89.06 86 VAL A O 1
ATOM 631 N N . PRO A 1 87 ? -1.335 -3.622 9.501 1.00 92.38 87 PRO A N 1
ATOM 632 C CA . PRO A 1 87 ? -1.179 -4.480 10.676 1.00 92.38 87 PRO A CA 1
ATOM 633 C C . PRO A 1 87 ? -1.391 -3.735 12.007 1.00 92.38 87 PRO A C 1
ATOM 635 O O . PRO A 1 87 ? -2.186 -4.223 12.813 1.00 92.38 87 PRO A O 1
ATOM 638 N N . PRO A 1 88 ? -0.802 -2.543 12.240 1.00 91.06 88 PRO A N 1
ATOM 639 C CA . PRO A 1 88 ? -1.115 -1.751 13.431 1.00 91.06 88 PRO A CA 1
ATOM 640 C C . PRO A 1 88 ? -2.590 -1.343 13.522 1.00 91.06 88 PRO A C 1
ATOM 642 O O . PRO A 1 88 ? -3.186 -1.432 14.592 1.00 91.06 88 PRO A O 1
ATOM 645 N N . MET A 1 89 ? -3.223 -0.958 12.405 1.00 88.19 89 MET A N 1
ATOM 646 C CA . MET A 1 89 ? -4.659 -0.652 12.399 1.00 88.19 89 MET A CA 1
ATOM 647 C C . MET A 1 89 ? -5.502 -1.861 12.813 1.00 88.19 89 MET A C 1
ATOM 649 O O . MET A 1 89 ? -6.447 -1.710 13.583 1.00 88.19 89 MET A O 1
ATOM 653 N N . LYS A 1 90 ? -5.145 -3.065 12.346 1.00 88.94 90 LYS A N 1
ATOM 654 C CA . LYS A 1 90 ? -5.818 -4.311 12.733 1.00 88.94 90 LYS A CA 1
ATOM 655 C C . LYS A 1 90 ? -5.712 -4.574 14.236 1.00 88.94 90 LYS A C 1
ATOM 657 O O . LYS A 1 90 ? -6.681 -5.043 14.823 1.00 88.94 90 LYS A O 1
ATOM 662 N N . GLN A 1 91 ? -4.565 -4.277 14.845 1.00 90.44 91 GLN A N 1
ATOM 663 C CA . GLN A 1 91 ? -4.362 -4.432 16.289 1.00 90.44 91 GLN A CA 1
ATOM 664 C C . GLN A 1 91 ? -5.212 -3.453 17.104 1.00 90.44 91 GLN A C 1
ATOM 666 O O . GLN A 1 91 ? -5.690 -3.825 18.165 1.00 90.44 91 GLN A O 1
ATOM 671 N N . LEU A 1 92 ? -5.445 -2.241 16.593 1.00 87.38 92 LEU A N 1
ATOM 672 C CA . LEU A 1 92 ? -6.251 -1.223 17.273 1.00 87.38 92 LEU A CA 1
ATOM 673 C C . LEU A 1 92 ? -7.765 -1.481 17.180 1.00 87.38 92 LEU A C 1
ATOM 675 O O . LEU A 1 92 ? -8.508 -1.020 18.044 1.00 87.38 92 LEU A O 1
ATOM 679 N N . LEU A 1 93 ? -8.241 -2.217 16.164 1.00 86.12 93 LEU A N 1
ATOM 680 C CA . LEU A 1 93 ? -9.675 -2.458 15.911 1.00 86.12 93 LEU A CA 1
ATOM 681 C C . LEU A 1 93 ? -10.501 -2.933 17.122 1.00 86.12 93 LEU A C 1
ATOM 683 O O . LEU A 1 93 ? -11.628 -2.460 17.255 1.00 86.12 93 LEU A O 1
ATOM 687 N N . PRO A 1 94 ? -10.030 -3.850 17.989 1.00 88.50 94 PRO A N 1
ATOM 688 C CA . PRO A 1 94 ? -10.808 -4.287 19.149 1.00 88.50 94 PRO A CA 1
ATOM 689 C C . PRO A 1 94 ? -11.024 -3.167 20.177 1.00 88.50 94 PRO A C 1
ATOM 691 O O . PRO A 1 94 ? -12.024 -3.169 20.891 1.00 88.50 94 PRO A O 1
ATOM 694 N N . GLU A 1 95 ? -10.106 -2.200 20.237 1.00 88.69 95 GLU A N 1
ATOM 695 C CA . GLU A 1 95 ? -10.049 -1.174 21.281 1.00 88.69 95 GLU A CA 1
ATOM 696 C C . GLU A 1 95 ? -10.788 0.117 20.902 1.00 88.69 95 GLU A C 1
ATOM 698 O O . GLU A 1 95 ? -11.193 0.873 21.783 1.00 88.69 95 GLU A O 1
ATOM 703 N N . ILE A 1 96 ? -11.049 0.369 19.612 1.00 85.94 96 ILE A N 1
ATOM 704 C CA . ILE A 1 96 ? -11.655 1.634 19.140 1.00 85.94 96 ILE A CA 1
ATOM 705 C C . ILE A 1 96 ? -13.073 1.905 19.680 1.00 85.94 96 ILE A C 1
ATOM 707 O O . ILE A 1 96 ? -13.591 3.011 19.519 1.00 85.94 96 ILE A O 1
ATOM 711 N N . ARG A 1 97 ? -13.734 0.892 20.261 1.00 84.00 97 ARG A N 1
ATOM 712 C CA . ARG A 1 97 ? -15.071 1.012 20.868 1.00 84.00 97 ARG A CA 1
ATOM 713 C C . ARG A 1 97 ? -15.029 1.523 22.304 1.00 84.00 97 ARG A C 1
ATOM 715 O O . ARG A 1 97 ? -15.993 2.140 22.743 1.00 84.00 97 ARG A O 1
ATOM 722 N N . THR A 1 98 ? -13.956 1.229 23.029 1.00 87.56 98 THR A N 1
ATOM 723 C CA . THR A 1 98 ? -13.860 1.442 24.480 1.00 87.56 98 THR A CA 1
ATOM 724 C C . THR A 1 98 ? -12.750 2.414 24.863 1.00 87.56 98 THR A C 1
ATOM 726 O O . THR A 1 98 ? -12.810 2.998 25.940 1.00 87.56 98 THR A O 1
ATOM 729 N N . ASN A 1 99 ? -11.764 2.623 23.987 1.00 89.75 99 ASN A N 1
ATOM 730 C CA . ASN A 1 99 ? -10.614 3.481 24.225 1.00 89.75 99 ASN A CA 1
ATOM 731 C C . ASN A 1 99 ? -10.561 4.628 23.198 1.00 89.75 99 ASN A C 1
ATOM 733 O O . ASN A 1 99 ? -10.341 4.414 22.001 1.00 89.75 99 ASN A O 1
ATOM 737 N N . ASN A 1 100 ? -10.736 5.862 23.682 1.00 87.62 100 ASN A N 1
ATOM 738 C CA . ASN A 1 100 ? -10.691 7.068 22.852 1.00 87.62 100 ASN A CA 1
ATOM 739 C C . ASN A 1 100 ? -9.309 7.298 22.221 1.00 87.62 100 ASN A C 1
ATOM 741 O O . ASN A 1 100 ? -9.238 7.689 21.060 1.00 87.62 100 ASN A O 1
ATOM 745 N N . GLU A 1 101 ? -8.221 6.994 22.933 1.00 91.00 101 GLU A N 1
ATOM 746 C CA . GLU A 1 101 ? -6.857 7.146 22.415 1.00 91.00 101 GLU A CA 1
ATOM 747 C C . GLU A 1 101 ? -6.588 6.155 21.271 1.00 91.00 101 GLU A C 1
ATOM 749 O O . GLU A 1 101 ? -6.076 6.525 20.209 1.00 91.00 101 GLU A O 1
ATOM 754 N N . ALA A 1 102 ? -7.016 4.898 21.436 1.00 87.75 102 ALA A N 1
ATOM 755 C CA . ALA A 1 102 ? -6.922 3.889 20.382 1.00 87.75 102 ALA A CA 1
ATOM 756 C C . ALA A 1 102 ? -7.720 4.300 19.135 1.00 87.75 102 ALA A C 1
ATOM 758 O O . ALA A 1 102 ? -7.262 4.106 18.005 1.00 87.75 102 ALA A O 1
ATOM 759 N N . ARG A 1 103 ? -8.893 4.914 19.332 1.00 85.06 103 ARG A N 1
ATOM 760 C CA . ARG A 1 103 ? -9.730 5.440 18.250 1.00 85.06 103 ARG A CA 1
ATOM 761 C C . ARG A 1 103 ? -9.070 6.608 17.516 1.00 85.06 103 ARG A C 1
ATOM 763 O O . ARG A 1 103 ? -9.044 6.594 16.288 1.00 85.06 103 ARG A O 1
ATOM 770 N N . GLU A 1 104 ? -8.499 7.579 18.223 1.00 88.19 104 GLU A N 1
ATOM 771 C CA . GLU A 1 104 ? -7.778 8.695 17.593 1.00 88.19 104 GLU A CA 1
ATOM 772 C C . GLU A 1 104 ? -6.573 8.208 16.782 1.00 88.19 104 GLU A C 1
ATOM 774 O O . GLU A 1 104 ? -6.365 8.633 15.639 1.00 88.19 104 GLU A O 1
ATOM 779 N N . LYS A 1 105 ? -5.812 7.256 17.332 1.00 87.94 105 LYS A N 1
ATOM 780 C CA . LYS A 1 105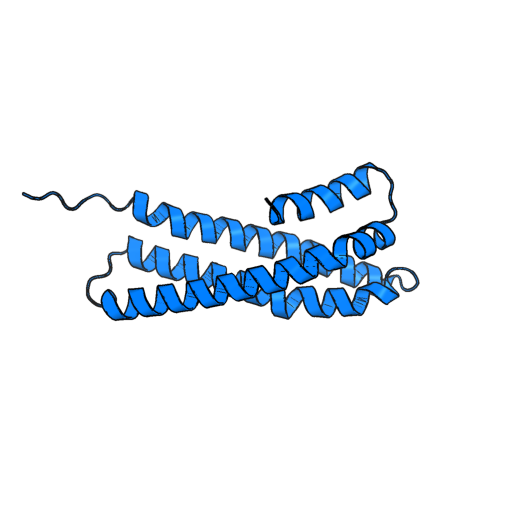 ? -4.680 6.637 16.637 1.00 87.94 105 LYS A CA 1
ATOM 781 C C . LYS A 1 105 ? -5.130 5.879 15.388 1.00 87.94 105 LYS A C 1
ATOM 783 O O . LYS A 1 105 ? -4.518 6.031 14.329 1.00 87.94 105 LYS A O 1
ATOM 788 N N . PHE A 1 106 ? -6.216 5.110 15.485 1.00 87.50 106 PHE A N 1
ATOM 789 C CA . PHE A 1 106 ? -6.813 4.418 14.344 1.00 87.50 106 PHE A CA 1
ATOM 790 C C . PHE A 1 106 ? -7.255 5.404 13.254 1.00 87.50 106 PHE A C 1
ATOM 792 O O . PHE A 1 106 ? -6.913 5.214 12.087 1.00 87.50 106 PHE A O 1
ATOM 799 N N . ASP A 1 107 ? -7.941 6.489 13.619 1.00 85.25 107 ASP A N 1
ATOM 800 C CA . ASP A 1 107 ? -8.397 7.518 12.679 1.00 85.25 107 ASP A CA 1
ATOM 801 C C . ASP A 1 107 ? -7.218 8.235 11.995 1.00 85.25 107 ASP A C 1
ATOM 803 O O . ASP A 1 107 ? -7.252 8.505 10.788 1.00 85.25 107 ASP A O 1
ATOM 807 N N . GLY A 1 108 ? -6.140 8.511 12.735 1.00 84.12 108 GLY A N 1
ATOM 808 C CA . GLY A 1 108 ? -4.903 9.073 12.189 1.00 84.12 108 GLY A CA 1
ATOM 809 C C . GLY A 1 108 ? -4.217 8.138 11.187 1.00 84.12 108 GLY A C 1
ATOM 810 O O . GLY A 1 108 ? -3.791 8.569 10.106 1.00 84.12 108 GLY A O 1
ATOM 811 N N . MET A 1 109 ? -4.160 6.842 11.503 1.00 86.44 109 MET A N 1
ATOM 812 C CA . MET A 1 109 ? -3.632 5.822 10.596 1.00 86.44 109 MET A CA 1
ATOM 813 C C . MET A 1 109 ? -4.519 5.642 9.367 1.00 86.44 109 MET A C 1
ATOM 815 O O . MET A 1 109 ? -3.998 5.557 8.256 1.00 86.44 109 MET A O 1
ATOM 819 N N . HIS A 1 110 ? -5.841 5.680 9.527 1.00 84.19 110 HIS A N 1
ATOM 820 C CA . HIS A 1 110 ? -6.779 5.592 8.415 1.00 84.19 110 HIS A CA 1
ATOM 821 C C . HIS A 1 110 ? -6.597 6.757 7.431 1.00 84.19 110 HIS A C 1
ATOM 823 O O . HIS A 1 110 ? -6.402 6.519 6.239 1.00 84.19 110 HIS A O 1
ATOM 829 N N . LYS A 1 111 ? -6.522 8.005 7.914 1.00 83.75 111 LYS A N 1
ATOM 830 C CA . LYS A 1 111 ? -6.221 9.178 7.065 1.00 83.75 111 LYS A CA 1
ATOM 831 C C . LYS A 1 111 ? -4.865 9.067 6.366 1.00 83.75 111 LYS A C 1
ATOM 833 O O . LYS A 1 111 ? -4.709 9.478 5.217 1.00 83.75 111 LYS A O 1
ATOM 838 N N . SER A 1 112 ? -3.862 8.527 7.053 1.00 84.31 112 SER A N 1
ATOM 839 C CA . SER A 1 112 ? -2.542 8.290 6.455 1.00 84.31 112 SER A CA 1
ATOM 840 C C . SER A 1 112 ? -2.614 7.223 5.363 1.00 84.31 112 SER A C 1
ATOM 842 O O . SER A 1 112 ? -2.005 7.383 4.306 1.00 84.31 112 SER A O 1
ATOM 844 N N . SER A 1 113 ? -3.422 6.183 5.580 1.00 83.75 113 SER A N 1
ATOM 845 C CA . SER A 1 113 ? -3.679 5.135 4.598 1.00 83.75 113 SER A CA 1
ATOM 846 C C . SER A 1 113 ? -4.292 5.696 3.318 1.00 83.75 113 SER A C 1
ATOM 848 O O . SER A 1 113 ? -3.809 5.360 2.244 1.00 83.75 113 SER A O 1
ATOM 850 N N . GLU A 1 114 ? -5.249 6.627 3.407 1.00 83.25 114 GLU A N 1
ATOM 851 C CA . GLU A 1 114 ? -5.856 7.281 2.238 1.00 83.25 114 GLU A CA 1
ATOM 852 C C . GLU A 1 114 ? -4.815 8.033 1.396 1.00 83.25 114 GLU A C 1
ATOM 854 O O . GLU A 1 114 ? -4.824 7.948 0.167 1.00 83.25 114 GLU A O 1
ATOM 859 N N . LYS A 1 115 ? -3.873 8.730 2.047 1.00 84.75 115 LYS A N 1
ATOM 860 C CA . LYS A 1 115 ? -2.789 9.452 1.361 1.00 84.75 115 LYS A CA 1
ATOM 861 C C . LYS A 1 115 ? -1.827 8.499 0.660 1.00 84.75 115 LYS A C 1
ATOM 863 O O . LYS A 1 115 ? -1.554 8.677 -0.525 1.00 84.75 115 LYS A O 1
ATOM 868 N N . VAL A 1 116 ? -1.329 7.487 1.376 1.00 86.81 116 VAL A N 1
ATOM 869 C CA . VAL A 1 116 ? -0.421 6.469 0.815 1.00 86.81 116 VAL A CA 1
ATOM 870 C C . VAL A 1 116 ? -1.089 5.758 -0.354 1.00 86.81 116 VAL A C 1
ATOM 872 O O . VAL A 1 116 ? -0.477 5.532 -1.395 1.00 86.81 116 VAL A O 1
ATOM 875 N N . PHE A 1 117 ? -2.372 5.469 -0.200 1.00 83.69 117 PHE A N 1
ATOM 876 C CA . PHE A 1 117 ? -3.176 4.841 -1.217 1.00 83.69 117 PHE A CA 1
ATOM 877 C C . PHE A 1 117 ? -3.342 5.736 -2.468 1.00 83.69 117 PHE A C 1
ATOM 879 O O . PHE A 1 117 ? -3.165 5.270 -3.595 1.00 83.69 117 PHE A O 1
ATOM 886 N N . GLY A 1 118 ? -3.583 7.039 -2.291 1.00 81.69 118 GLY A N 1
ATOM 887 C CA . GLY A 1 118 ? -3.613 8.014 -3.387 1.00 81.69 118 GLY A CA 1
ATOM 888 C C . GLY A 1 118 ? -2.276 8.138 -4.128 1.00 81.69 118 GLY A C 1
ATOM 889 O O . GLY A 1 118 ? -2.254 8.140 -5.359 1.00 81.69 118 GLY A O 1
ATOM 890 N N . VAL A 1 119 ? -1.157 8.164 -3.394 1.00 86.44 119 VAL A N 1
ATOM 891 C CA . VAL A 1 119 ? 0.201 8.127 -3.970 1.00 86.44 119 VAL A CA 1
ATOM 892 C C . VAL A 1 119 ? 0.387 6.856 -4.797 1.00 86.44 119 VAL A C 1
ATOM 894 O O . VAL A 1 119 ? 0.800 6.930 -5.951 1.00 86.44 119 VAL A O 1
ATOM 897 N N . MET A 1 120 ? 0.018 5.695 -4.254 1.00 85.56 120 MET A N 1
ATOM 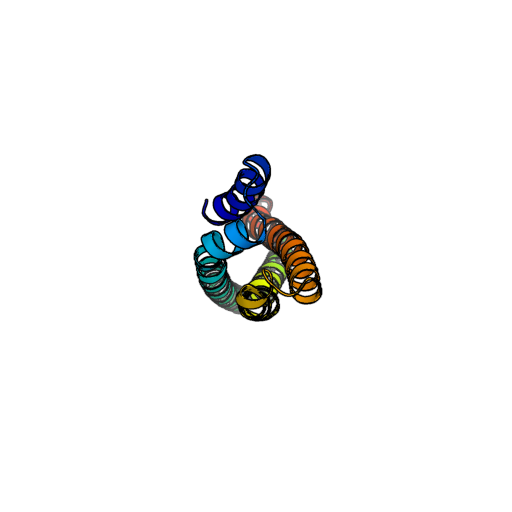898 C CA . MET A 1 120 ? 0.134 4.419 -4.958 1.00 85.56 120 MET A CA 1
ATOM 899 C C . MET A 1 120 ? -0.619 4.427 -6.297 1.00 85.56 120 MET A C 1
ATOM 901 O O . MET A 1 120 ? -0.052 4.005 -7.301 1.00 85.56 120 MET A O 1
ATOM 905 N N . ILE A 1 121 ? -1.851 4.953 -6.350 1.00 84.69 121 ILE A N 1
ATOM 906 C CA . ILE A 1 121 ? -2.585 5.104 -7.621 1.00 84.69 121 ILE A CA 1
ATOM 907 C C . ILE A 1 121 ? -1.852 6.040 -8.575 1.00 84.69 121 ILE A C 1
ATOM 909 O O . ILE A 1 121 ? -1.658 5.689 -9.737 1.00 84.69 121 ILE A O 1
ATOM 913 N N . LEU A 1 122 ? -1.501 7.243 -8.113 1.00 87.44 122 LEU A N 1
ATOM 914 C CA . LEU A 1 122 ? -0.929 8.280 -8.968 1.00 87.44 122 LEU A CA 1
ATOM 915 C C . LEU A 1 122 ? 0.332 7.770 -9.672 1.00 87.44 122 LEU A C 1
ATOM 917 O O . LEU A 1 122 ? 0.490 7.941 -10.880 1.00 87.44 122 LEU A O 1
ATOM 921 N N . PHE A 1 123 ? 1.204 7.104 -8.919 1.00 85.94 123 PHE A N 1
ATOM 922 C CA . PHE A 1 123 ? 2.459 6.581 -9.437 1.00 85.94 123 PHE A CA 1
ATOM 923 C C . PHE A 1 123 ? 2.283 5.301 -10.264 1.00 85.94 123 PHE A C 1
ATOM 925 O O . PHE A 1 123 ? 2.990 5.141 -11.260 1.00 85.94 123 PHE A O 1
ATOM 932 N N . ALA A 1 124 ? 1.297 4.454 -9.947 1.00 81.25 124 ALA A N 1
ATOM 933 C CA . ALA A 1 124 ? 0.942 3.317 -10.794 1.00 81.25 124 ALA A CA 1
ATOM 934 C C . ALA A 1 124 ? 0.436 3.783 -12.170 1.00 81.25 124 ALA A C 1
ATOM 936 O O . ALA A 1 124 ? 0.867 3.268 -13.201 1.00 81.25 124 ALA A O 1
ATOM 937 N N . LEU A 1 125 ? -0.434 4.800 -12.197 1.00 85.00 125 LEU A N 1
ATOM 938 C CA . LEU A 1 125 ? -0.921 5.409 -13.436 1.00 85.00 125 LEU A CA 1
ATOM 939 C C . LEU A 1 125 ? 0.212 6.084 -14.210 1.00 85.00 125 LEU A C 1
ATOM 941 O O . LEU A 1 125 ? 0.315 5.895 -15.419 1.00 85.00 125 LEU A O 1
ATOM 945 N N . ALA A 1 126 ? 1.090 6.827 -13.531 1.00 80.06 126 ALA A N 1
ATOM 946 C CA . ALA A 1 126 ? 2.249 7.439 -14.172 1.00 80.06 126 ALA A CA 1
ATOM 947 C C . ALA A 1 126 ? 3.153 6.382 -14.826 1.00 80.06 126 ALA A C 1
ATOM 949 O O . ALA A 1 126 ? 3.512 6.530 -15.992 1.00 80.06 126 ALA A O 1
ATOM 950 N N . SER A 1 127 ? 3.461 5.285 -14.126 1.00 80.06 127 SER A N 1
ATOM 951 C CA . SER A 1 127 ? 4.253 4.180 -14.683 1.00 80.06 127 SER A CA 1
ATOM 952 C C . SER A 1 127 ? 3.603 3.570 -15.931 1.00 80.06 127 SER A C 1
ATOM 954 O O . SER A 1 127 ? 4.286 3.313 -16.923 1.00 80.06 127 SER A O 1
ATOM 956 N N . LEU A 1 128 ? 2.278 3.412 -15.926 1.00 79.62 128 LEU A N 1
ATOM 957 C CA . LEU A 1 128 ? 1.538 2.848 -17.055 1.00 79.62 128 LEU A CA 1
ATOM 958 C C . LEU A 1 128 ? 1.461 3.799 -18.260 1.00 79.62 128 LEU A C 1
ATOM 960 O O . LEU A 1 128 ? 1.508 3.351 -19.404 1.00 79.62 128 LEU A O 1
ATOM 964 N N . LEU A 1 129 ? 1.356 5.107 -18.020 1.00 81.12 129 LEU A N 1
ATOM 965 C CA . LEU A 1 129 ? 1.169 6.112 -19.069 1.00 81.12 129 LEU A CA 1
ATOM 966 C C . LEU A 1 129 ? 2.485 6.629 -19.666 1.00 81.12 129 LEU A C 1
ATOM 968 O O . LEU A 1 129 ? 2.516 6.992 -20.839 1.00 81.12 129 LEU A O 1
ATOM 972 N N . LEU A 1 130 ? 3.584 6.648 -18.905 1.00 79.94 130 LEU A N 1
ATOM 973 C CA . LEU A 1 130 ? 4.889 7.133 -19.379 1.00 79.94 130 LEU A CA 1
ATOM 974 C C . LEU A 1 130 ? 5.386 6.459 -20.679 1.00 79.94 130 LEU A C 1
ATOM 976 O O . LEU A 1 130 ? 5.905 7.176 -21.539 1.00 79.94 130 LEU A O 1
ATOM 980 N N . PRO A 1 131 ? 5.215 5.137 -20.887 1.00 73.12 131 PRO A N 1
ATOM 981 C CA . PRO A 1 131 ? 5.516 4.484 -22.161 1.00 73.12 131 PRO A CA 1
ATOM 982 C C . PRO A 1 131 ? 4.722 5.030 -23.352 1.00 73.12 131 PRO A C 1
ATOM 984 O O . PRO A 1 131 ? 5.278 5.133 -24.440 1.00 73.12 131 PRO A O 1
ATOM 987 N N . ALA A 1 132 ? 3.454 5.412 -23.166 1.00 71.62 132 ALA A N 1
ATOM 988 C CA . ALA A 1 132 ? 2.596 5.903 -24.249 1.00 71.62 132 ALA A CA 1
ATOM 989 C C . ALA A 1 132 ? 3.056 7.265 -24.804 1.00 71.62 132 ALA A C 1
ATOM 991 O O . ALA A 1 132 ? 2.761 7.607 -25.946 1.00 71.62 132 ALA A O 1
ATOM 992 N N . PHE A 1 133 ? 3.819 8.025 -24.014 1.00 70.12 133 PHE A N 1
ATOM 993 C CA . PHE A 1 133 ? 4.415 9.300 -24.422 1.00 70.12 133 PHE A CA 1
ATOM 994 C C . PHE A 1 133 ? 5.850 9.162 -24.951 1.00 70.12 133 PHE A C 1
ATOM 996 O O . PHE A 1 133 ? 6.458 10.157 -25.360 1.00 70.12 133 PHE A O 1
ATOM 1003 N N . ALA A 1 134 ? 6.415 7.951 -24.970 1.00 64.06 134 ALA A N 1
ATOM 1004 C CA . ALA A 1 134 ? 7.683 7.706 -25.638 1.00 64.06 134 ALA A CA 1
ATOM 1005 C C . ALA A 1 134 ? 7.458 7.780 -27.155 1.00 64.06 134 ALA A C 1
ATOM 1007 O O . ALA A 1 134 ? 6.895 6.866 -27.752 1.00 64.06 134 ALA A O 1
ATOM 1008 N N . LYS A 1 135 ? 7.874 8.893 -27.782 1.00 56.66 135 LYS A N 1
ATOM 1009 C CA . LYS A 1 135 ? 7.793 9.063 -29.242 1.00 56.66 135 LYS A CA 1
ATOM 1010 C C . LYS A 1 135 ? 8.391 7.833 -29.946 1.00 56.66 135 LYS A C 1
ATOM 1012 O O . LYS A 1 135 ? 9.503 7.432 -29.581 1.00 56.66 135 LYS A O 1
ATOM 1017 N N . PRO A 1 136 ? 7.712 7.263 -30.959 1.00 53.06 136 PRO A N 1
ATOM 1018 C CA . PRO A 1 136 ? 8.295 6.200 -31.761 1.00 53.06 136 PRO A CA 1
ATOM 1019 C C . PRO A 1 136 ? 9.592 6.717 -32.390 1.00 53.06 136 PRO A C 1
ATOM 1021 O O . PRO A 1 136 ? 9.653 7.860 -32.854 1.00 53.06 136 PRO A O 1
ATOM 1024 N N . LYS A 1 137 ? 10.651 5.899 -32.367 1.00 52.09 137 LYS A N 1
ATOM 1025 C CA . LYS A 1 137 ? 11.868 6.194 -33.130 1.00 52.09 137 LYS A CA 1
ATOM 1026 C C . LYS A 1 137 ? 11.453 6.363 -34.593 1.00 52.09 137 LYS A C 1
ATOM 1028 O O . LYS A 1 137 ? 10.978 5.408 -35.197 1.00 52.09 137 LYS A O 1
ATOM 1033 N N . SER A 1 138 ? 11.623 7.569 -35.129 1.00 44.56 138 SER A N 1
ATOM 1034 C CA . SER A 1 138 ? 11.558 7.834 -36.565 1.00 44.56 138 SER A CA 1
ATOM 1035 C C . SER A 1 138 ? 12.577 6.928 -37.251 1.00 44.56 138 SER A C 1
ATOM 1037 O O . SER A 1 138 ? 13.778 7.127 -37.080 1.00 44.56 138 SER A O 1
ATOM 1039 N N . THR A 1 139 ? 12.110 5.903 -37.958 1.00 45.16 139 THR A N 1
ATOM 1040 C CA . THR A 1 139 ? 12.917 5.176 -38.940 1.00 45.16 139 THR A CA 1
ATOM 1041 C C . THR A 1 139 ? 13.097 6.094 -40.140 1.00 45.16 139 THR A C 1
ATOM 1043 O O . THR A 1 139 ? 12.243 6.143 -41.021 1.00 45.16 139 THR A O 1
ATOM 1046 N N . THR A 1 140 ? 14.173 6.871 -40.103 1.00 43.00 140 THR A N 1
ATOM 1047 C CA . THR A 1 140 ? 14.780 7.546 -41.257 1.00 43.00 140 THR A CA 1
ATOM 1048 C C . THR A 1 140 ? 16.104 6.879 -41.548 1.00 43.00 140 THR A C 1
ATOM 1050 O O . THR A 1 140 ? 16.831 6.637 -40.556 1.00 43.00 140 THR A O 1
#

Foldseek 3Di:
DLVVCLVVQQVVCVVVVHPSLVSCVVCLVSLLVVLVVQQVVLVVLVVVLVVCCVVCVVPDDPLNVLLSVLSVLLSVLSCCLNPVQSVLLVVLSVVLVPDVVSVVVNVVSVVVSVVSSVSNVVSVVSSVCSVVPPDPPPPD

Sequence (140 aa):
MIVFAVITLVRAAKEKGIPVAEAAMNNAPIFINFSVIALACGVGLLIAEALDFAKNKTHASKLVKARWITSLITVAAAATFSLGIVPPMKQLLPEIRTNNEAREKFDGMHKSSEKVFGVMILFALASLLLPAFAKPKSTT

pLDDT: mean 79.9, std 14.41, range [35.75, 93.56]

Radius of gyration: 18.88 Å; chains: 1; bounding box: 48×19×66 Å